Protein AF-A0A966YV72-F1 (afdb_monomer)

Radius of gyration: 17.51 Å; Cα contacts (8 Å, |Δi|>4): 308; chains: 1; bounding box: 41×35×41 Å

Secondary structure (DSSP, 8-state):
---STT---BTTBEEEEEEEETTTEEEEEEEEEEEE-SSGGGGGTT---EEEEEEEEEEEEESS--EEPGGGSEEEEEEEEEEEEEETTS--EEEEEEEEEEEEE---BTB-------B--SSTT-SEEEE-TTS-EEEEEEETTEEEEE-

Sequence (151 aa):
MRTTDGLMKGELLWAEHVCESPHEQWTVSNESRATAIDDPTDLKGLGYGMPTAIASDLEWYAVRPSVSFDEEHGYEQSGVVHGVVEVEGRAPFGLDEVSAWRCHRWWTNGSGIPKMVMARTSDREADVIFQTPEASLWTFSLDEHGWSQVM

Mean predicted aligned error: 9.91 Å

pLDDT: mean 77.58, std 18.07, range [30.11, 98.12]

Structure (mmCIF, N/CA/C/O backbone):
data_AF-A0A966YV72-F1
#
_entry.id   AF-A0A966YV72-F1
#
loop_
_atom_site.group_PDB
_atom_site.id
_atom_site.type_symbol
_atom_site.label_atom_id
_atom_site.label_alt_id
_atom_site.label_comp_id
_atom_site.label_asym_id
_atom_site.label_entity_id
_atom_site.label_seq_id
_atom_site.pdbx_PDB_ins_code
_atom_site.Cartn_x
_atom_site.Cartn_y
_atom_site.Cartn_z
_atom_site.occupancy
_atom_site.B_iso_or_equiv
_atom_site.auth_seq_id
_atom_site.auth_comp_id
_atom_site.auth_asym_id
_atom_site.auth_atom_id
_atom_site.pdbx_PDB_model_num
ATOM 1 N N . MET A 1 1 ? 21.285 9.441 16.053 1.00 33.66 1 MET A N 1
ATOM 2 C CA . MET A 1 1 ? 21.825 8.085 15.836 1.00 33.66 1 MET A CA 1
ATOM 3 C C . MET A 1 1 ? 21.173 7.569 14.562 1.00 33.66 1 MET A C 1
ATOM 5 O O . MET A 1 1 ? 19.976 7.345 14.579 1.00 33.66 1 MET A O 1
ATOM 9 N N . ARG A 1 2 ? 21.891 7.565 13.430 1.00 30.11 2 ARG A N 1
ATOM 10 C CA . ARG A 1 2 ? 21.382 7.013 12.163 1.00 30.11 2 ARG A CA 1
ATOM 11 C C . ARG A 1 2 ? 21.623 5.509 12.211 1.00 30.11 2 ARG A C 1
ATOM 13 O O . ARG A 1 2 ? 22.778 5.095 12.191 1.00 30.11 2 ARG A O 1
ATOM 20 N N . THR A 1 3 ? 20.565 4.728 12.364 1.00 35.41 3 THR A N 1
ATOM 21 C CA . THR A 1 3 ? 20.601 3.285 12.125 1.00 35.41 3 THR A CA 1
ATOM 22 C C . THR A 1 3 ? 20.395 3.024 10.636 1.00 35.41 3 THR A C 1
ATOM 24 O O . THR A 1 3 ? 19.783 3.831 9.942 1.00 35.41 3 THR A O 1
ATOM 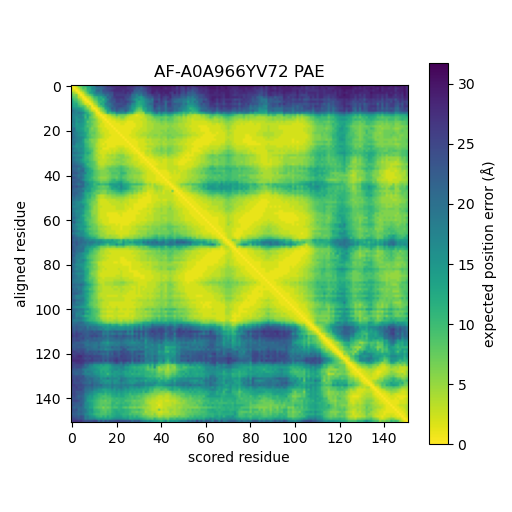27 N N . THR A 1 4 ? 21.004 1.940 10.172 1.00 40.47 4 THR A N 1
ATOM 28 C CA . THR A 1 4 ? 21.061 1.398 8.811 1.00 40.47 4 THR A CA 1
ATOM 29 C C . THR A 1 4 ? 19.749 1.555 8.024 1.00 40.47 4 THR A C 1
ATOM 31 O O . THR A 1 4 ? 18.675 1.395 8.595 1.00 40.47 4 THR A O 1
ATOM 34 N N . ASP A 1 5 ? 19.882 1.922 6.746 1.00 42.44 5 ASP A N 1
ATOM 35 C CA . ASP A 1 5 ? 18.875 2.160 5.697 1.00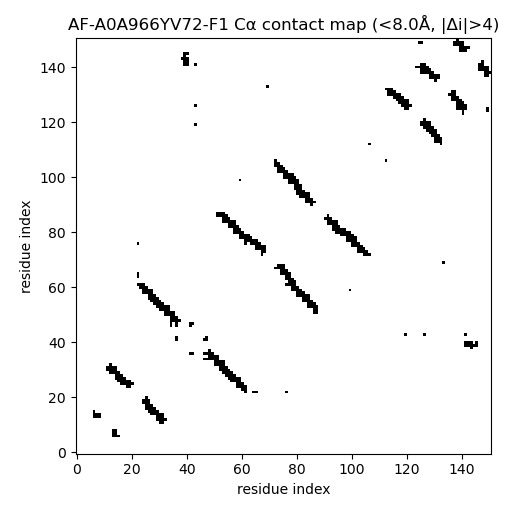 42.44 5 ASP A CA 1
ATOM 36 C C . ASP A 1 5 ? 17.383 1.963 6.054 1.00 42.44 5 ASP A C 1
ATOM 38 O O . ASP A 1 5 ? 16.901 0.858 6.274 1.00 42.44 5 ASP A O 1
ATOM 42 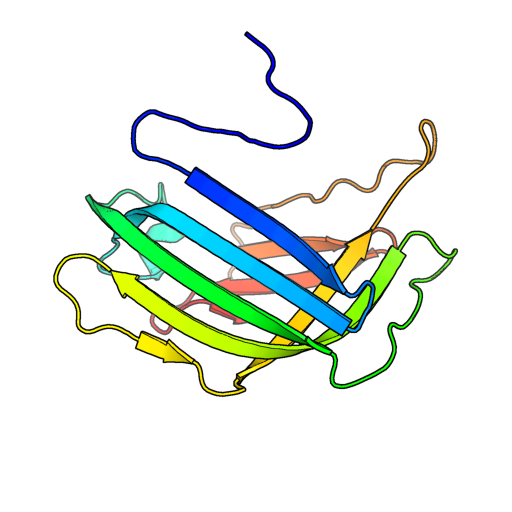N N . GLY A 1 6 ? 16.624 3.067 6.021 1.00 37.88 6 GLY A N 1
ATOM 43 C CA . GLY A 1 6 ? 15.161 3.066 5.862 1.00 37.88 6 GLY A CA 1
ATOM 44 C C . GLY A 1 6 ? 14.305 2.972 7.128 1.00 37.88 6 GLY A C 1
ATOM 45 O O . GLY A 1 6 ? 13.123 3.302 7.076 1.00 37.88 6 GLY A O 1
ATOM 46 N N . LEU A 1 7 ? 14.868 2.600 8.276 1.00 39.16 7 LEU A N 1
ATOM 47 C CA . LEU A 1 7 ? 14.077 2.391 9.490 1.00 39.16 7 LEU A CA 1
ATOM 48 C C . LEU A 1 7 ? 13.735 3.714 10.212 1.00 39.16 7 LEU A C 1
ATOM 50 O O . LEU A 1 7 ? 14.546 4.254 10.968 1.00 39.16 7 LEU A O 1
ATOM 54 N N . MET A 1 8 ? 12.515 4.226 10.025 1.00 37.78 8 MET A N 1
ATOM 55 C CA . MET A 1 8 ? 11.937 5.304 10.843 1.00 37.78 8 MET A CA 1
ATOM 56 C C . MET A 1 8 ? 11.209 4.684 12.049 1.00 37.78 8 MET A C 1
ATOM 58 O O . MET A 1 8 ? 10.033 4.351 11.954 1.00 37.78 8 MET A O 1
ATOM 62 N N . LYS A 1 9 ? 11.903 4.499 13.182 1.00 41.31 9 LYS A N 1
ATOM 63 C CA . LYS A 1 9 ? 11.285 4.055 14.449 1.00 41.31 9 LYS A CA 1
ATOM 64 C C . LYS A 1 9 ? 11.072 5.238 15.392 1.00 41.31 9 LYS A C 1
ATOM 66 O O . LYS A 1 9 ? 12.040 5.827 15.872 1.00 41.31 9 LYS A O 1
ATOM 71 N N . GLY A 1 10 ? 9.811 5.569 15.665 1.00 45.75 10 GLY A N 1
ATOM 72 C CA . GLY A 1 10 ? 9.421 6.294 16.878 1.00 45.75 10 GLY A CA 1
ATOM 73 C C . GLY A 1 10 ? 9.170 5.293 18.006 1.00 45.75 10 GLY A C 1
ATOM 74 O O . GLY A 1 10 ? 8.937 4.115 17.735 1.00 45.75 10 GLY A O 1
ATOM 75 N N . GLU A 1 11 ? 9.216 5.716 19.273 1.00 46.00 11 GLU A N 1
ATOM 76 C CA . GLU A 1 11 ? 8.767 4.840 20.363 1.00 46.00 11 GLU A CA 1
ATOM 77 C C . GLU A 1 11 ? 7.315 4.418 20.081 1.00 46.00 11 GLU A C 1
ATOM 79 O O . GLU A 1 11 ? 6.423 5.263 20.029 1.00 46.00 11 GLU A O 1
ATOM 84 N N . LEU A 1 12 ? 7.110 3.114 19.850 1.00 53.44 12 LEU A N 1
ATOM 85 C CA . LEU A 1 12 ? 5.819 2.477 19.549 1.00 53.44 12 LEU A CA 1
ATOM 86 C C . LEU A 1 12 ? 5.206 2.794 18.173 1.00 53.44 12 LEU A C 1
ATOM 88 O O . LEU A 1 12 ? 4.027 2.525 17.972 1.00 53.44 12 LEU A O 1
ATOM 92 N N . LEU A 1 13 ? 5.973 3.356 17.233 1.00 69.56 13 LEU A N 1
ATOM 93 C CA . LEU A 1 13 ? 5.530 3.555 15.850 1.00 69.56 13 LEU A CA 1
ATOM 94 C C . LEU A 1 13 ? 6.590 2.993 14.904 1.00 69.56 13 LEU A C 1
ATOM 96 O O . LEU A 1 13 ? 7.700 3.534 14.819 1.00 69.56 13 LEU A O 1
ATOM 100 N N . TRP A 1 14 ? 6.253 1.917 14.201 1.00 81.50 14 TRP A N 1
ATOM 101 C CA . TRP A 1 14 ? 7.104 1.337 13.170 1.00 81.50 14 TRP A CA 1
ATOM 102 C C . TRP A 1 14 ? 6.295 1.020 11.916 1.00 81.50 14 TRP A C 1
ATOM 104 O O . TRP A 1 14 ? 5.099 0.748 11.972 1.00 81.50 14 TRP A O 1
ATOM 114 N N . ALA A 1 15 ? 6.969 1.102 10.778 1.00 85.56 15 ALA A N 1
ATOM 115 C CA . ALA A 1 15 ? 6.466 0.663 9.492 1.00 85.56 15 ALA A CA 1
ATOM 116 C C . ALA A 1 15 ? 7.625 0.020 8.732 1.00 85.56 15 ALA A C 1
ATOM 118 O O . ALA A 1 15 ? 8.756 0.514 8.782 1.00 85.56 15 ALA A O 1
ATOM 119 N N . GLU A 1 16 ? 7.333 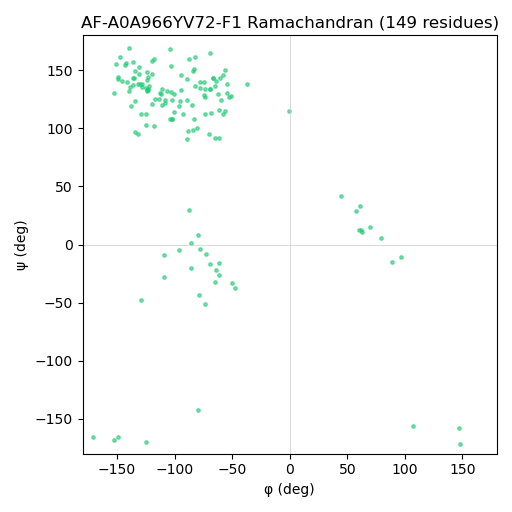-1.070 8.046 1.00 87.81 16 GLU A N 1
ATOM 120 C CA . GLU A 1 16 ? 8.265 -1.847 7.252 1.00 87.81 16 GLU A CA 1
ATOM 121 C C . GLU A 1 16 ? 7.667 -2.073 5.864 1.00 87.81 16 GLU A C 1
ATOM 123 O O . GLU A 1 16 ? 6.470 -2.298 5.691 1.00 87.81 16 GLU A O 1
ATOM 128 N N . HIS A 1 17 ? 8.527 -1.948 4.861 1.00 90.62 17 HIS A N 1
ATOM 129 C CA . HIS A 1 17 ? 8.226 -2.273 3.478 1.00 90.62 17 HIS A CA 1
ATOM 130 C C . HIS A 1 17 ? 9.411 -3.076 2.958 1.00 90.62 17 HIS A C 1
ATOM 132 O O . HIS A 1 17 ? 10.460 -2.511 2.632 1.00 90.62 17 HIS A O 1
ATOM 138 N N . VAL A 1 18 ? 9.269 -4.396 2.984 1.00 94.06 18 VAL A N 1
ATOM 139 C CA . VAL A 1 18 ? 10.363 -5.339 2.755 1.00 94.06 18 VAL A CA 1
ATOM 140 C C . VAL A 1 18 ? 10.194 -5.981 1.387 1.00 94.06 18 VAL A C 1
ATOM 142 O O . VAL A 1 18 ? 9.111 -6.420 1.015 1.00 94.06 18 VAL A O 1
ATOM 145 N N . CYS A 1 19 ? 11.279 -6.010 0.616 1.00 95.69 19 CYS A N 1
ATOM 146 C CA . CYS A 1 19 ? 11.354 -6.792 -0.611 1.00 95.69 19 CYS A CA 1
ATOM 147 C C . CYS A 1 19 ? 11.741 -8.227 -0.248 1.00 95.69 19 CYS A C 1
ATOM 149 O O . CYS A 1 19 ? 12.927 -8.498 -0.068 1.00 95.69 19 CYS A O 1
ATOM 151 N N . GLU A 1 20 ? 10.766 -9.127 -0.168 1.00 97.38 20 GLU A N 1
ATOM 152 C CA . GLU A 1 20 ? 11.010 -10.546 0.127 1.00 97.38 20 GLU A CA 1
ATOM 153 C C . GLU A 1 20 ? 11.625 -11.253 -1.086 1.00 97.38 20 GLU A C 1
ATOM 155 O O . GLU A 1 20 ? 12.692 -11.864 -1.003 1.00 97.38 20 GLU A O 1
ATOM 160 N N . SER A 1 21 ? 10.991 -11.091 -2.253 1.00 97.44 21 SER A N 1
ATOM 161 C CA . SER A 1 21 ? 11.511 -11.572 -3.534 1.00 97.44 21 SER A CA 1
ATOM 162 C C . SER A 1 21 ? 11.289 -10.514 -4.623 1.00 97.44 21 SER A C 1
ATOM 1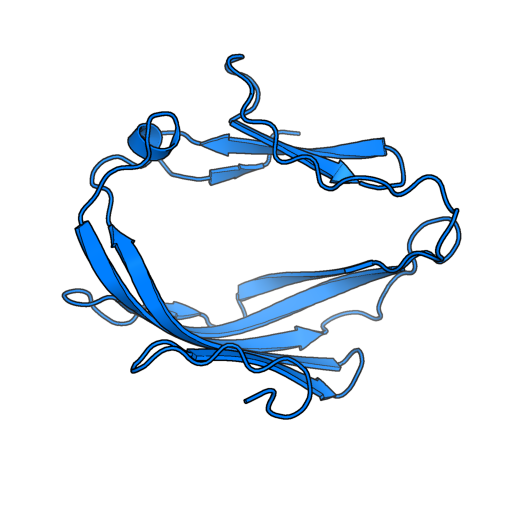64 O O . SER A 1 21 ? 10.144 -10.115 -4.877 1.00 97.44 21 SER A O 1
ATOM 166 N N . PRO A 1 22 ? 12.357 -9.998 -5.266 1.00 95.81 22 PRO A N 1
ATOM 167 C CA . PRO A 1 22 ? 12.234 -8.953 -6.275 1.00 95.81 22 PRO A CA 1
ATOM 168 C C . PRO A 1 22 ? 11.263 -9.339 -7.392 1.00 95.81 22 PRO A C 1
ATOM 170 O O . PRO A 1 22 ? 11.392 -10.397 -7.994 1.00 95.81 22 PRO A O 1
ATOM 173 N N . HIS A 1 23 ? 10.326 -8.439 -7.703 1.00 95.62 23 HIS A N 1
ATOM 174 C CA . HIS A 1 23 ? 9.270 -8.647 -8.707 1.00 95.62 23 HIS A CA 1
ATOM 175 C C . HIS A 1 23 ? 8.300 -9.805 -8.407 1.00 95.62 23 HIS A C 1
ATOM 177 O O . HIS A 1 23 ? 7.510 -10.162 -9.280 1.00 95.62 23 HIS A O 1
ATOM 183 N N . GLU A 1 24 ? 8.306 -10.349 -7.188 1.00 97.56 24 GLU A N 1
ATOM 184 C CA . GLU A 1 24 ? 7.461 -11.483 -6.803 1.00 97.56 24 GLU A CA 1
ATOM 185 C C . GLU A 1 24 ? 6.688 -11.227 -5.505 1.00 97.56 24 GLU A C 1
ATOM 187 O O . GLU A 1 24 ? 5.478 -11.439 -5.492 1.00 97.56 24 GLU A O 1
ATOM 192 N N . GLN A 1 25 ? 7.346 -10.738 -4.446 1.00 97.44 25 GLN A N 1
ATOM 193 C CA . GLN A 1 25 ? 6.739 -10.586 -3.120 1.00 97.44 25 GLN A CA 1
ATOM 194 C C . GLN A 1 25 ? 7.262 -9.366 -2.355 1.00 97.44 25 GLN A C 1
ATOM 196 O O . GLN A 1 25 ? 8.464 -9.078 -2.368 1.00 97.44 25 GLN A O 1
ATOM 201 N N . TRP A 1 26 ? 6.347 -8.686 -1.659 1.00 97.38 26 TRP A N 1
ATOM 202 C CA . TRP A 1 26 ? 6.641 -7.583 -0.747 1.00 97.38 26 TRP A CA 1
ATOM 203 C C . TRP A 1 26 ? 5.807 -7.671 0.527 1.00 97.38 26 TRP A C 1
ATOM 205 O O . TRP A 1 26 ? 4.591 -7.816 0.445 1.00 97.38 26 TRP A O 1
ATOM 215 N N . THR A 1 27 ? 6.444 -7.453 1.671 1.00 96.00 27 THR A N 1
ATOM 216 C CA . THR A 1 27 ? 5.761 -7.284 2.957 1.00 96.00 27 THR A CA 1
ATOM 217 C C . THR A 1 27 ? 5.539 -5.799 3.221 1.00 96.00 27 THR A C 1
ATOM 219 O O . THR A 1 27 ? 6.453 -4.985 3.054 1.00 96.00 27 THR A O 1
ATOM 222 N N . VAL A 1 28 ? 4.326 -5.432 3.628 1.00 92.62 28 VAL A N 1
ATOM 223 C CA . VAL A 1 28 ? 3.936 -4.094 4.084 1.00 92.62 28 VAL A CA 1
ATOM 224 C C . VAL A 1 28 ? 3.317 -4.242 5.465 1.00 92.62 28 VAL A C 1
ATOM 226 O O . VAL A 1 28 ? 2.149 -4.609 5.590 1.00 92.62 28 VAL A O 1
ATOM 229 N N . SER A 1 29 ? 4.083 -3.901 6.497 1.00 92.62 29 SER A N 1
ATOM 230 C CA . SER A 1 29 ? 3.629 -4.065 7.877 1.00 92.62 29 SER A CA 1
ATOM 231 C C . SER A 1 29 ? 3.841 -2.795 8.686 1.00 92.62 29 SER A C 1
ATOM 233 O O . SER A 1 29 ? 4.775 -2.027 8.448 1.00 92.62 29 SER A O 1
ATOM 235 N N . ASN A 1 30 ? 2.951 -2.524 9.632 1.00 91.38 30 ASN A N 1
ATOM 236 C CA . ASN A 1 30 ? 3.112 -1.424 10.568 1.00 91.38 30 ASN A CA 1
ATOM 237 C C . ASN A 1 30 ? 2.430 -1.703 11.905 1.00 91.38 30 ASN A C 1
ATOM 239 O O . ASN A 1 30 ? 1.429 -2.405 11.979 1.00 91.38 30 ASN A O 1
ATOM 243 N N . GLU A 1 31 ? 2.924 -1.039 12.944 1.00 90.31 31 GLU A N 1
ATOM 244 C CA . GLU A 1 31 ? 2.156 -0.718 14.143 1.00 90.31 31 GLU A CA 1
ATOM 245 C C . GLU A 1 31 ? 2.268 0.789 14.321 1.00 90.31 31 GLU A C 1
ATOM 247 O O . GLU A 1 31 ? 3.356 1.343 14.515 1.00 90.31 31 GLU A O 1
ATOM 252 N N . SER A 1 32 ? 1.148 1.483 14.153 1.00 88.19 32 SER A N 1
ATOM 253 C CA . SER A 1 32 ? 1.142 2.936 14.114 1.00 88.19 32 SER A CA 1
ATOM 254 C C . SER A 1 32 ? -0.156 3.545 14.651 1.00 88.19 32 SER A C 1
ATOM 256 O O . SER A 1 32 ? -0.951 2.891 15.329 1.00 88.19 32 SER A O 1
ATOM 258 N N . ARG A 1 33 ? -0.367 4.838 14.380 1.00 85.62 33 ARG A N 1
ATOM 259 C CA . ARG A 1 33 ? -1.651 5.506 14.583 1.00 85.62 33 ARG A CA 1
ATOM 260 C C . ARG A 1 33 ? -2.123 6.132 13.280 1.00 85.62 33 ARG A C 1
ATOM 262 O O . ARG A 1 33 ? -1.357 6.835 12.624 1.00 85.62 33 ARG A O 1
ATOM 269 N N . ALA A 1 34 ? -3.394 5.926 12.966 1.00 84.94 34 ALA A N 1
ATOM 270 C CA . ALA A 1 34 ? -4.125 6.663 11.944 1.00 84.94 34 ALA A CA 1
ATOM 271 C C . ALA A 1 34 ? -5.057 7.688 12.605 1.00 84.94 34 ALA A C 1
ATOM 273 O O . ALA A 1 34 ? -5.272 7.661 13.816 1.00 84.94 34 ALA A O 1
ATOM 274 N N . THR A 1 35 ? -5.613 8.604 11.815 1.00 84.44 35 THR A N 1
ATOM 275 C CA . THR A 1 35 ? -6.673 9.500 12.293 1.00 84.44 35 THR A CA 1
ATOM 276 C C . THR A 1 35 ? -8.018 8.864 11.965 1.00 84.44 35 THR A C 1
ATOM 278 O O . THR A 1 35 ? -8.358 8.735 10.792 1.00 84.44 35 THR A O 1
ATOM 281 N N . ALA A 1 36 ? -8.763 8.440 12.983 1.00 85.94 36 ALA A N 1
ATOM 282 C CA . ALA A 1 36 ? -10.144 8.011 12.829 1.00 85.94 36 ALA A CA 1
ATOM 283 C C . ALA A 1 36 ? -11.039 9.233 12.617 1.00 85.94 36 ALA A C 1
ATOM 285 O O . ALA A 1 36 ? -10.979 10.200 13.381 1.00 85.94 36 ALA A O 1
ATOM 286 N N . ILE A 1 37 ? -11.847 9.168 11.565 1.00 84.31 37 ILE A N 1
ATOM 287 C CA . ILE A 1 37 ? -12.725 10.236 11.101 1.00 84.31 37 ILE A CA 1
ATOM 288 C C . ILE A 1 37 ? -14.128 9.643 10.948 1.00 84.31 37 ILE A C 1
ATOM 290 O O . ILE A 1 37 ? -14.262 8.509 10.482 1.00 84.31 37 ILE A O 1
ATOM 294 N N . ASP A 1 38 ? -15.144 10.392 11.378 1.00 84.94 38 ASP A N 1
ATOM 295 C CA . ASP A 1 38 ? -16.536 9.933 11.393 1.00 84.94 38 ASP A CA 1
ATOM 296 C C . ASP A 1 38 ? -17.181 10.007 10.001 1.00 84.94 38 ASP A C 1
ATOM 298 O O . ASP A 1 38 ? -17.837 9.053 9.580 1.00 84.94 38 ASP A O 1
ATOM 302 N N . ASP A 1 39 ? -16.959 11.108 9.274 1.00 84.06 39 ASP A N 1
ATOM 303 C CA . ASP A 1 39 ? -17.393 11.301 7.888 1.00 84.06 39 ASP A CA 1
ATOM 304 C C . ASP A 1 39 ? -16.165 11.325 6.959 1.00 84.06 39 ASP A C 1
ATOM 306 O O . ASP A 1 39 ? -15.307 12.199 7.113 1.00 84.06 39 ASP A O 1
ATOM 310 N N . PRO A 1 40 ? -16.044 10.414 5.972 1.00 82.19 40 PRO A N 1
ATOM 311 C CA . PRO A 1 40 ? -14.926 10.428 5.031 1.00 82.19 40 PRO A CA 1
ATOM 312 C C . PRO A 1 40 ? -14.675 11.802 4.394 1.00 82.19 40 PRO A C 1
ATOM 314 O O . PRO A 1 40 ? -13.523 12.171 4.172 1.00 82.19 40 PRO A O 1
ATOM 317 N N . THR A 1 41 ? -15.717 12.602 4.160 1.00 82.06 41 THR A N 1
ATOM 318 C CA . THR A 1 41 ? -15.600 13.931 3.549 1.00 82.06 41 THR A CA 1
ATOM 319 C C . THR A 1 41 ? -14.908 14.969 4.444 1.00 82.06 41 THR A C 1
ATOM 321 O O . THR A 1 41 ? -14.373 15.950 3.918 1.00 82.06 41 THR A O 1
ATOM 324 N N . ASP A 1 42 ? -14.774 14.738 5.757 1.00 79.44 42 ASP A N 1
ATOM 325 C CA . ASP A 1 42 ? -14.024 15.616 6.675 1.00 79.44 42 ASP A CA 1
ATOM 326 C C . ASP A 1 42 ? -12.519 15.674 6.347 1.00 79.44 42 ASP A C 1
ATOM 328 O O . ASP A 1 42 ? -11.833 16.660 6.655 1.00 79.44 42 ASP A O 1
ATOM 332 N N . LEU A 1 43 ? -11.991 14.660 5.649 1.00 77.12 43 LEU A N 1
ATOM 333 C CA . LEU A 1 43 ? -10.626 14.661 5.110 1.00 77.12 43 LEU A CA 1
ATOM 334 C C . LEU A 1 43 ? -10.389 15.783 4.092 1.00 77.12 43 LEU A C 1
ATOM 336 O O . LEU A 1 43 ? -9.244 16.224 3.951 1.00 77.12 43 LEU A O 1
ATOM 340 N N . LYS A 1 44 ? -11.438 16.272 3.409 1.00 74.56 44 LYS A N 1
ATOM 341 C CA . LYS A 1 44 ? -11.332 17.423 2.493 1.00 74.56 44 LYS A CA 1
ATOM 342 C C . LYS A 1 44 ? -10.957 18.701 3.247 1.00 74.56 44 LYS A C 1
ATOM 344 O O . LYS A 1 44 ? -10.243 19.549 2.711 1.00 74.56 44 LYS A O 1
ATOM 349 N N . GLY A 1 45 ? -11.403 18.816 4.501 1.00 73.56 45 GLY A N 1
ATOM 350 C CA . GLY A 1 45 ? -11.059 19.889 5.433 1.00 73.56 45 GLY A CA 1
ATOM 351 C C . GLY A 1 45 ? -9.692 19.684 6.089 1.00 73.56 45 GLY A C 1
ATOM 352 O O . GLY A 1 45 ? -8.745 19.214 5.471 1.00 73.56 45 GLY A O 1
ATOM 353 N N . LEU A 1 46 ? -9.546 20.023 7.369 1.00 72.50 46 LEU A N 1
ATOM 354 C CA . LEU A 1 46 ? -8.268 19.829 8.072 1.00 72.50 46 LEU A CA 1
ATOM 355 C C . LEU A 1 46 ? -7.971 18.351 8.385 1.00 72.50 46 LEU A C 1
ATOM 357 O O . LEU A 1 46 ? -6.861 18.047 8.818 1.00 72.50 46 LEU A O 1
ATOM 361 N N . GLY A 1 47 ? -8.930 17.444 8.149 1.00 72.56 47 GLY A N 1
ATOM 362 C CA . GLY A 1 47 ? -8.786 16.018 8.441 1.00 72.56 47 GLY A CA 1
ATOM 363 C C . GLY A 1 47 ? -8.556 15.748 9.925 1.00 72.56 47 GLY A C 1
ATOM 364 O O . GLY A 1 47 ? -7.787 14.858 10.275 1.00 72.56 47 GLY A O 1
ATOM 365 N N . TYR A 1 48 ? -9.151 16.564 10.799 1.00 76.88 48 TYR A N 1
ATOM 366 C CA . TYR A 1 48 ? -9.063 16.353 12.237 1.00 76.88 48 TYR A CA 1
ATOM 367 C C . TYR A 1 48 ? -9.942 15.187 12.656 1.00 76.88 48 TYR A C 1
ATOM 369 O O . TYR A 1 48 ? -11.069 15.041 12.198 1.00 76.88 48 TYR A O 1
ATOM 377 N N . GLY A 1 49 ? -9.418 14.393 13.575 1.00 82.88 49 GLY A N 1
ATOM 378 C CA . GLY A 1 49 ? -10.106 13.243 14.119 1.00 82.88 49 GLY A CA 1
ATOM 379 C C . GLY A 1 49 ? -9.342 12.680 15.303 1.00 82.88 49 GLY A C 1
ATOM 380 O O . GLY A 1 49 ? -8.438 13.325 15.848 1.00 82.88 49 GLY A O 1
ATOM 381 N N . MET A 1 50 ? -9.705 11.471 15.703 1.00 85.25 50 MET A N 1
ATOM 382 C CA . MET A 1 50 ? -9.112 10.818 16.862 1.00 85.25 50 MET A CA 1
ATOM 383 C C . MET A 1 50 ? -7.885 10.009 16.439 1.00 85.25 50 MET A C 1
ATOM 385 O O . MET A 1 50 ? -8.003 9.151 15.569 1.00 85.25 50 MET A O 1
ATOM 389 N N . PRO A 1 51 ? -6.701 10.233 17.032 1.00 86.50 51 PRO A N 1
ATOM 390 C CA . PRO A 1 51 ? -5.572 9.337 16.826 1.00 86.50 51 PRO A CA 1
ATOM 391 C C . PRO A 1 51 ? -5.926 7.938 17.343 1.00 86.50 51 PRO A C 1
ATOM 393 O O . PRO A 1 51 ? -6.127 7.752 18.542 1.00 86.50 51 PRO A O 1
ATOM 396 N N . THR A 1 52 ? -5.982 6.961 16.447 1.00 87.38 52 THR A N 1
ATOM 397 C CA . THR A 1 52 ? -6.421 5.589 16.724 1.00 87.38 52 THR A CA 1
ATOM 398 C C . THR A 1 52 ? -5.323 4.623 16.323 1.00 87.38 52 THR A C 1
ATOM 400 O O . THR A 1 52 ? -4.739 4.763 15.245 1.00 87.38 52 THR A 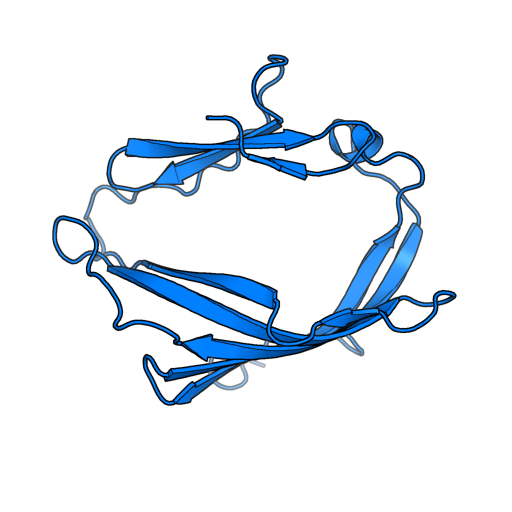O 1
ATOM 403 N N . ALA A 1 53 ? -5.008 3.668 17.199 1.00 90.50 53 ALA A N 1
ATOM 404 C CA . ALA A 1 53 ? -3.992 2.671 16.890 1.00 90.50 53 ALA A CA 1
ATOM 405 C C . ALA A 1 53 ? -4.440 1.787 15.718 1.00 90.50 53 ALA A C 1
ATOM 407 O O . ALA A 1 53 ? -5.598 1.370 15.642 1.00 90.50 53 ALA A O 1
ATOM 408 N N . ILE A 1 54 ? -3.507 1.536 14.804 1.00 91.62 54 ILE A N 1
ATOM 409 C CA . ILE A 1 54 ? -3.690 0.679 13.637 1.00 91.62 54 ILE A CA 1
ATOM 410 C C . ILE A 1 54 ? -2.467 -0.216 13.485 1.00 91.62 54 ILE A C 1
ATOM 412 O O . ILE A 1 54 ? -1.335 0.256 13.620 1.00 91.62 54 ILE A O 1
ATOM 416 N N . ALA A 1 55 ? -2.698 -1.484 13.179 1.00 93.69 55 ALA A N 1
ATOM 417 C CA . ALA A 1 55 ? -1.665 -2.401 12.742 1.00 93.69 55 ALA A CA 1
ATOM 418 C C . ALA A 1 55 ? -2.054 -2.994 11.390 1.00 93.69 55 ALA A C 1
ATOM 420 O O . ALA A 1 55 ? -3.228 -3.259 11.132 1.00 93.69 55 ALA A O 1
ATOM 421 N N . SER A 1 56 ? -1.073 -3.171 10.521 1.00 94.50 56 SER A N 1
ATOM 422 C CA . SER A 1 56 ? -1.237 -3.857 9.244 1.00 94.50 56 SER A CA 1
ATOM 423 C C . SER A 1 56 ? -0.156 -4.912 9.163 1.00 94.50 56 SER A C 1
ATOM 425 O O . SER A 1 56 ? 0.999 -4.628 9.476 1.00 94.50 56 SER A O 1
ATOM 427 N N . ASP A 1 57 ? -0.536 -6.101 8.730 1.00 96.31 57 ASP A N 1
ATOM 428 C CA . ASP A 1 57 ? 0.393 -7.160 8.370 1.00 96.31 57 ASP A CA 1
ATOM 429 C C . ASP A 1 57 ? -0.050 -7.704 7.017 1.00 96.31 57 ASP A C 1
ATOM 431 O O . ASP A 1 57 ? -1.029 -8.452 6.927 1.00 96.31 57 ASP A O 1
ATOM 435 N N . LEU A 1 58 ? 0.569 -7.183 5.957 1.00 97.50 58 LEU A N 1
ATOM 436 C CA . LEU A 1 58 ? 0.129 -7.376 4.582 1.00 97.50 58 LEU A CA 1
ATOM 437 C C . LEU A 1 58 ? 1.258 -7.941 3.732 1.00 97.50 58 LEU A C 1
ATOM 439 O O . LEU A 1 58 ? 2.369 -7.420 3.707 1.00 97.50 58 LEU A O 1
ATOM 443 N N . GLU A 1 59 ? 0.909 -8.935 2.936 1.00 97.88 59 GLU A N 1
ATOM 444 C CA . GLU A 1 59 ? 1.763 -9.548 1.935 1.00 97.88 59 GLU A CA 1
ATOM 445 C C . GLU A 1 59 ? 1.202 -9.242 0.550 1.00 97.88 59 GLU A C 1
ATOM 447 O O . GLU A 1 59 ? 0.035 -9.513 0.254 1.00 97.88 59 GLU A O 1
ATOM 452 N N . TRP A 1 60 ? 2.032 -8.664 -0.311 1.00 97.88 60 TRP A N 1
ATOM 453 C CA . TRP A 1 60 ? 1.719 -8.430 -1.713 1.00 97.88 60 TRP A CA 1
ATOM 454 C C . TRP A 1 60 ? 2.441 -9.459 -2.577 1.00 97.88 60 TRP A C 1
ATOM 456 O O . TRP A 1 60 ? 3.657 -9.621 -2.463 1.00 97.88 60 TRP A O 1
ATOM 466 N N . TYR A 1 61 ? 1.708 -10.091 -3.493 1.00 98.12 61 TYR A N 1
ATOM 467 C CA . TYR A 1 61 ? 2.236 -11.069 -4.443 1.00 98.12 61 TYR A CA 1
ATOM 468 C C . TYR A 1 61 ? 1.962 -10.651 -5.883 1.00 98.12 61 TYR A C 1
ATOM 470 O O . TYR A 1 61 ? 0.849 -10.249 -6.232 1.00 98.12 61 TYR A O 1
ATOM 478 N N . ALA A 1 62 ? 2.962 -10.794 -6.749 1.00 96.94 62 ALA A N 1
ATOM 479 C CA . ALA A 1 62 ? 2.810 -10.549 -8.173 1.00 96.94 62 ALA A CA 1
ATOM 480 C C . ALA A 1 62 ? 1.929 -11.618 -8.834 1.00 96.94 62 ALA A C 1
ATOM 482 O O . ALA A 1 62 ? 2.152 -12.815 -8.672 1.00 96.94 62 ALA A O 1
ATOM 483 N N . VAL A 1 63 ? 0.984 -11.186 -9.673 1.00 96.75 63 VAL A N 1
ATOM 484 C CA . VAL A 1 63 ? 0.201 -12.093 -10.542 1.00 96.75 63 VAL A CA 1
ATOM 485 C C . VAL A 1 63 ? 0.574 -11.955 -12.017 1.00 96.75 63 VAL A C 1
ATOM 487 O O . VAL A 1 63 ? 0.127 -12.734 -12.860 1.00 96.75 63 VAL A O 1
ATOM 490 N N . ARG A 1 64 ? 1.388 -10.947 -12.351 1.00 92.00 64 ARG A N 1
ATOM 491 C CA . ARG A 1 64 ? 1.933 -10.696 -13.690 1.00 92.00 64 ARG A CA 1
ATOM 492 C C . ARG A 1 64 ? 3.376 -10.186 -13.599 1.00 92.00 64 ARG A C 1
ATOM 494 O O . ARG A 1 64 ? 3.744 -9.603 -12.577 1.00 92.00 64 ARG A O 1
ATOM 501 N N . PRO A 1 65 ? 4.185 -10.353 -14.662 1.00 95.25 65 PRO A N 1
ATOM 502 C CA . PRO A 1 65 ? 5.474 -9.676 -14.769 1.00 95.25 65 PRO A CA 1
ATOM 503 C C . PRO A 1 65 ? 5.320 -8.157 -14.652 1.00 95.25 65 PRO A C 1
ATOM 505 O O . PRO A 1 65 ? 4.294 -7.603 -15.053 1.00 95.25 65 PRO A O 1
ATOM 508 N N . SER A 1 66 ? 6.344 -7.484 -14.130 1.00 92.75 66 SER A N 1
ATOM 509 C CA . SER A 1 66 ? 6.379 -6.023 -14.128 1.00 92.75 66 SER A CA 1
ATOM 510 C C . SER A 1 66 ? 6.489 -5.469 -15.547 1.00 92.75 66 SER A C 1
ATOM 512 O O . SER A 1 66 ? 7.209 -6.022 -16.380 1.00 92.75 66 SER A O 1
ATOM 514 N N . VAL A 1 67 ? 5.821 -4.348 -15.792 1.00 86.56 67 VAL A N 1
ATOM 515 C CA . VAL A 1 67 ? 5.864 -3.598 -17.048 1.00 86.56 67 VAL A CA 1
ATOM 516 C C . VAL A 1 67 ? 6.650 -2.318 -16.801 1.00 86.56 67 VAL A C 1
ATOM 518 O O . VAL A 1 67 ? 6.327 -1.569 -15.879 1.00 86.56 67 VAL A O 1
ATOM 521 N N . SER A 1 68 ? 7.703 -2.086 -17.584 1.00 85.62 68 SER A N 1
ATOM 522 C CA . SER A 1 68 ? 8.466 -0.840 -17.501 1.00 85.62 68 SER A CA 1
ATOM 523 C C . SER A 1 68 ? 7.596 0.344 -17.902 1.00 85.62 68 SER A C 1
ATOM 525 O O . SER A 1 68 ? 6.822 0.264 -18.854 1.00 85.62 68 SER A O 1
ATOM 527 N N . PHE A 1 69 ? 7.769 1.445 -17.185 1.00 74.00 69 PHE A N 1
ATOM 528 C CA . PHE A 1 69 ? 7.250 2.742 -17.593 1.00 74.00 69 PHE A CA 1
ATOM 529 C C . PHE A 1 69 ? 7.995 3.279 -18.825 1.00 74.00 69 PHE A C 1
ATOM 531 O O . PHE A 1 69 ? 9.085 2.792 -19.157 1.00 74.00 69 PHE A O 1
ATOM 538 N N . ASP A 1 70 ? 7.425 4.292 -19.483 1.00 67.19 70 ASP A N 1
ATOM 539 C CA . ASP A 1 70 ? 8.083 4.961 -20.607 1.00 67.19 70 ASP A CA 1
ATOM 540 C C . ASP A 1 70 ? 9.436 5.538 -20.152 1.00 67.19 70 ASP A C 1
ATOM 542 O O . ASP A 1 70 ? 9.627 5.918 -18.994 1.00 67.19 70 ASP A O 1
ATOM 546 N N . GLU A 1 71 ? 10.417 5.538 -21.058 1.00 70.06 71 GLU A N 1
ATOM 547 C CA . GLU A 1 71 ? 11.804 5.956 -20.778 1.00 70.06 71 GLU A CA 1
ATOM 548 C C . GLU A 1 71 ? 12.522 5.134 -19.675 1.00 70.06 71 GLU A C 1
ATOM 550 O O . GLU A 1 71 ? 13.605 5.506 -19.225 1.00 70.06 71 GLU A O 1
ATOM 555 N N . GLU A 1 72 ? 11.960 3.986 -19.262 1.00 68.69 72 GLU A N 1
ATOM 556 C CA . GLU A 1 72 ? 12.524 3.058 -18.265 1.00 68.69 72 GLU A CA 1
ATOM 557 C C . GLU A 1 72 ? 12.796 3.706 -16.888 1.00 68.69 72 GLU A C 1
ATOM 559 O O . GLU A 1 72 ? 13.665 3.280 -16.120 1.00 68.69 72 GLU A O 1
ATOM 564 N N . HIS A 1 73 ? 12.025 4.735 -16.527 1.00 77.19 73 HIS A N 1
ATOM 565 C CA . HIS A 1 73 ? 12.115 5.442 -15.238 1.00 77.19 73 HIS A CA 1
ATOM 566 C C . HIS A 1 73 ? 11.264 4.808 -14.127 1.00 77.19 73 HIS A C 1
ATOM 568 O O . HIS A 1 73 ? 10.767 5.474 -13.210 1.00 77.19 73 HIS A O 1
ATOM 574 N N . GLY A 1 74 ? 11.082 3.494 -14.203 1.00 83.38 74 GLY A N 1
ATOM 575 C CA . GLY A 1 74 ? 10.316 2.727 -13.239 1.00 83.38 74 GLY A CA 1
ATOM 576 C C . GLY A 1 7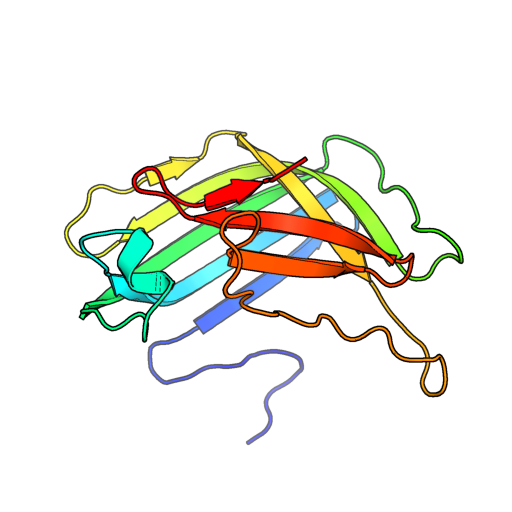4 ? 9.607 1.533 -13.854 1.00 83.38 74 GLY A C 1
ATOM 577 O O . GLY A 1 74 ? 9.784 1.210 -15.028 1.00 83.38 74 GLY A O 1
ATOM 578 N N . TYR A 1 75 ? 8.761 0.907 -13.047 1.00 84.62 75 TYR A N 1
ATOM 579 C CA . TYR A 1 75 ? 7.838 -0.126 -13.485 1.00 84.62 75 TYR A CA 1
ATOM 580 C C . TYR A 1 75 ? 6.542 -0.108 -12.676 1.00 84.62 75 TYR A C 1
ATOM 582 O O . TYR A 1 75 ? 6.488 0.382 -11.540 1.00 84.62 75 TYR A O 1
ATOM 590 N N . GLU A 1 76 ? 5.523 -0.736 -13.244 1.00 85.50 76 GLU A N 1
ATOM 591 C CA . GLU A 1 76 ? 4.307 -1.138 -12.554 1.00 85.50 76 GLU A CA 1
ATOM 592 C C . GLU A 1 76 ? 4.113 -2.651 -12.574 1.00 85.50 76 GLU A C 1
ATOM 594 O O . GLU A 1 76 ? 4.696 -3.367 -13.390 1.00 85.50 76 GLU A O 1
ATOM 599 N N . GLN A 1 77 ? 3.303 -3.154 -11.648 1.00 90.25 77 GLN A N 1
ATOM 600 C CA . GLN A 1 77 ? 3.031 -4.574 -11.539 1.00 90.25 77 GLN A CA 1
ATOM 601 C C . GLN A 1 77 ? 1.660 -4.831 -10.915 1.00 90.25 77 GLN A C 1
ATOM 603 O O . GLN A 1 77 ? 1.324 -4.299 -9.856 1.00 90.25 77 GLN A O 1
ATOM 608 N N . SER A 1 78 ? 0.870 -5.681 -11.572 1.00 90.00 78 SER A N 1
ATOM 609 C CA . SER A 1 78 ? -0.378 -6.201 -11.014 1.00 90.00 78 SER A CA 1
ATOM 610 C C . SER A 1 78 ? -0.089 -7.313 -10.011 1.00 90.00 78 SER A C 1
ATOM 612 O O . SER A 1 78 ? 0.753 -8.184 -10.259 1.00 90.00 78 SER A O 1
ATOM 614 N N . GLY A 1 79 ? -0.836 -7.320 -8.916 1.00 93.81 79 GLY A N 1
ATOM 615 C CA . GLY A 1 79 ? -0.694 -8.306 -7.858 1.00 93.81 79 GLY A CA 1
ATOM 616 C C . GLY A 1 79 ? -1.980 -8.537 -7.088 1.00 93.81 79 GLY A C 1
ATOM 617 O O . GLY A 1 79 ? -3.062 -8.093 -7.477 1.00 93.81 79 GLY A O 1
ATOM 618 N N . VAL A 1 80 ? -1.828 -9.226 -5.973 1.00 96.12 80 VAL A N 1
ATOM 619 C CA . VAL A 1 80 ? -2.854 -9.395 -4.951 1.00 96.12 80 VAL A CA 1
ATOM 620 C C . VAL A 1 80 ? -2.256 -9.090 -3.586 1.00 96.12 80 VAL A C 1
ATOM 622 O O . VAL A 1 80 ? -1.051 -9.241 -3.396 1.00 96.12 80 VAL A O 1
ATOM 625 N N . VAL A 1 81 ? -3.093 -8.653 -2.652 1.00 97.38 81 VAL A N 1
ATOM 626 C CA . VAL A 1 81 ? -2.743 -8.502 -1.238 1.00 97.38 81 VAL A CA 1
ATOM 627 C C . VAL A 1 81 ? -3.486 -9.536 -0.411 1.00 97.38 81 VAL A C 1
ATOM 629 O O . VAL A 1 81 ? -4.696 -9.714 -0.559 1.00 97.38 81 VAL A O 1
ATOM 632 N N . HIS A 1 82 ? -2.750 -10.175 0.487 1.00 97.62 82 HIS A N 1
ATOM 633 C CA . HIS A 1 82 ? -3.268 -11.036 1.535 1.00 97.62 82 HIS A CA 1
ATOM 634 C C . HIS A 1 82 ? -2.790 -10.507 2.890 1.00 97.62 82 HIS A C 1
ATOM 636 O O . HIS A 1 82 ? -1.676 -10.002 2.988 1.00 97.62 82 HIS A O 1
ATOM 642 N N . GLY A 1 83 ? -3.606 -10.605 3.934 1.00 97.50 83 GLY A N 1
ATOM 643 C CA . GLY A 1 83 ? -3.189 -10.218 5.280 1.00 97.50 83 GLY A CA 1
ATOM 644 C C . GLY A 1 83 ? -4.313 -9.646 6.124 1.00 97.50 83 GLY A C 1
ATOM 645 O O . GLY A 1 83 ? -5.495 -9.894 5.875 1.00 97.50 83 GLY A O 1
ATOM 646 N N . VAL A 1 84 ? -3.947 -8.874 7.142 1.00 97.88 84 VAL A N 1
ATOM 647 C CA . VAL A 1 84 ? -4.899 -8.315 8.101 1.00 97.88 84 VAL A CA 1
ATOM 648 C C . VAL A 1 84 ? -4.608 -6.850 8.397 1.00 97.88 84 VAL A C 1
ATOM 650 O O . VAL A 1 84 ? -3.458 -6.422 8.484 1.00 97.88 84 VAL A O 1
ATOM 653 N N . VAL A 1 85 ? -5.681 -6.083 8.569 1.00 96.06 85 VAL A N 1
ATOM 654 C CA . VAL A 1 85 ? -5.644 -4.732 9.125 1.00 96.06 85 VAL A CA 1
ATOM 655 C C . VAL A 1 85 ? -6.436 -4.723 10.425 1.00 96.06 85 VAL A C 1
ATOM 657 O O . VAL A 1 85 ? -7.614 -5.083 10.461 1.00 96.06 85 VAL A O 1
ATOM 660 N N . GLU A 1 86 ? -5.800 -4.283 11.500 1.00 96.06 86 GLU A N 1
ATOM 661 C CA . GLU A 1 86 ? -6.389 -4.158 12.826 1.00 96.06 86 GLU A CA 1
ATOM 662 C C . GLU A 1 86 ? -6.496 -2.686 13.201 1.00 96.06 86 GLU A C 1
ATOM 664 O O . GLU A 1 86 ? -5.531 -1.934 13.112 1.00 96.06 86 GLU A O 1
ATOM 669 N N . VAL A 1 87 ? -7.676 -2.266 13.649 1.00 92.94 87 VAL A N 1
ATOM 670 C CA . VAL A 1 87 ? -7.919 -0.909 14.144 1.00 92.94 87 VAL A CA 1
ATOM 671 C C . VAL A 1 87 ? -8.468 -1.024 15.555 1.00 92.94 87 VAL A C 1
ATOM 673 O O . VAL A 1 87 ? -9.391 -1.802 15.801 1.00 92.94 87 VAL A O 1
ATOM 676 N N . GLU A 1 88 ? -7.918 -0.244 16.482 1.00 90.50 88 GLU A N 1
ATOM 677 C CA . GLU A 1 88 ? -8.362 -0.233 17.874 1.00 90.50 88 GLU A CA 1
ATOM 678 C C . GLU A 1 88 ? -9.887 -0.053 17.975 1.00 90.50 88 GLU A C 1
ATOM 680 O O . GLU A 1 88 ? -10.480 0.855 17.390 1.00 90.50 88 GLU A O 1
ATOM 685 N N . GLY A 1 89 ? -10.534 -0.957 18.716 1.00 92.25 89 GLY A N 1
ATOM 686 C CA . GLY A 1 89 ? -11.986 -0.954 18.904 1.00 92.25 89 GLY A CA 1
ATOM 687 C C . GLY A 1 89 ? -12.802 -1.535 17.742 1.00 92.25 89 GLY A C 1
ATOM 688 O O . GLY A 1 89 ? -14.031 -1.490 17.804 1.00 92.25 89 GLY A O 1
ATOM 689 N N . ARG A 1 90 ? -12.169 -2.099 16.704 1.00 93.00 90 ARG A N 1
ATOM 690 C CA . ARG A 1 90 ? -12.844 -2.781 15.586 1.00 93.00 90 ARG A CA 1
ATOM 691 C C . ARG A 1 90 ? -12.417 -4.243 15.481 1.00 93.00 90 ARG A C 1
ATOM 693 O O . ARG A 1 90 ? -11.367 -4.639 15.976 1.00 93.00 90 ARG A O 1
ATOM 700 N N . ALA A 1 91 ? -13.256 -5.054 14.839 1.00 95.94 91 ALA A N 1
ATOM 701 C CA . ALA A 1 91 ? -12.862 -6.405 14.460 1.00 95.94 91 ALA A CA 1
ATOM 702 C C . ALA A 1 91 ? -11.756 -6.340 13.386 1.00 95.94 91 ALA A C 1
ATOM 704 O O . ALA A 1 91 ? -11.837 -5.459 12.522 1.00 95.94 91 ALA A O 1
ATOM 705 N N . PRO A 1 92 ? -10.767 -7.253 13.410 1.00 95.50 92 PRO A N 1
ATOM 706 C CA . PRO A 1 92 ? -9.763 -7.347 12.358 1.00 95.50 92 PRO A CA 1
ATOM 707 C C . PRO A 1 92 ? -10.403 -7.488 10.977 1.00 95.50 92 PRO A C 1
ATOM 709 O O . PRO A 1 92 ? -11.373 -8.232 10.798 1.00 95.50 92 PRO A O 1
ATOM 712 N N . PHE A 1 93 ? -9.851 -6.777 10.001 1.00 95.50 93 PHE A N 1
ATOM 713 C CA . PHE A 1 93 ? -10.282 -6.827 8.614 1.00 95.50 93 PHE A CA 1
ATOM 714 C C . PHE A 1 93 ? -9.285 -7.651 7.801 1.00 95.50 93 PHE A C 1
ATOM 716 O O . PHE A 1 93 ? -8.155 -7.224 7.574 1.00 95.50 93 PHE A O 1
ATOM 723 N N . GLY A 1 94 ? -9.705 -8.851 7.401 1.00 97.12 94 GLY A N 1
ATOM 724 C CA . GLY A 1 94 ? -8.904 -9.745 6.571 1.00 97.12 94 GLY A CA 1
ATOM 725 C C . GLY A 1 94 ? -9.006 -9.391 5.090 1.00 97.12 94 GLY A C 1
ATOM 726 O O . GLY A 1 94 ? -10.099 -9.154 4.573 1.00 97.12 94 GLY A O 1
ATOM 727 N N . LEU A 1 95 ? -7.866 -9.400 4.412 1.00 96.25 95 LEU A N 1
ATOM 728 C CA . LEU A 1 95 ? -7.736 -9.311 2.965 1.00 96.25 95 LEU A CA 1
ATOM 729 C C . LEU A 1 95 ? -7.298 -10.687 2.465 1.00 96.25 95 LEU A C 1
ATOM 731 O O . LEU A 1 95 ? -6.263 -11.193 2.890 1.00 96.25 95 LEU A O 1
ATOM 735 N N . ASP A 1 96 ? -8.086 -11.293 1.583 1.00 97.12 96 ASP A N 1
ATOM 736 C CA . ASP A 1 96 ? -7.780 -12.599 1.001 1.00 97.12 96 ASP A CA 1
ATOM 737 C C . ASP A 1 96 ? -7.616 -12.465 -0.511 1.00 97.12 96 ASP A C 1
ATOM 739 O O . ASP A 1 96 ? -8.599 -12.290 -1.232 1.00 97.12 96 ASP A O 1
ATOM 743 N N . GLU A 1 97 ? -6.358 -12.446 -0.959 1.00 95.62 97 GLU A N 1
ATOM 744 C CA . GLU A 1 97 ? -5.955 -12.272 -2.361 1.00 95.62 97 GLU A CA 1
ATOM 745 C C . GLU A 1 97 ? -6.718 -11.147 -3.090 1.00 95.62 97 GLU A C 1
ATOM 747 O O . GLU A 1 97 ? -7.125 -11.259 -4.251 1.00 95.62 97 GLU A O 1
ATOM 752 N N . VAL A 1 98 ? -6.912 -10.018 -2.405 1.00 93.38 98 VAL A N 1
ATOM 753 C CA . VAL A 1 98 ? -7.620 -8.868 -2.969 1.00 93.38 98 VAL A CA 1
ATOM 754 C C . VAL A 1 98 ? -6.767 -8.254 -4.069 1.00 93.38 98 VAL A C 1
ATOM 756 O O . VAL A 1 98 ? -5.570 -8.042 -3.890 1.00 93.38 98 VAL A O 1
ATOM 759 N N . SER A 1 99 ? -7.386 -7.948 -5.212 1.00 89.12 99 SER A N 1
ATOM 760 C CA . SER A 1 99 ? -6.696 -7.327 -6.345 1.00 89.12 99 SER A CA 1
ATOM 761 C C . SER A 1 99 ? -5.954 -6.066 -5.914 1.00 89.12 99 SER A C 1
ATOM 763 O O . SER A 1 99 ? -6.534 -5.160 -5.316 1.00 89.12 99 SER A O 1
ATOM 765 N N . ALA A 1 100 ? -4.668 -6.016 -6.242 1.00 87.50 100 ALA A N 1
ATOM 766 C CA . ALA A 1 100 ? -3.770 -4.951 -5.848 1.00 87.50 100 ALA A CA 1
ATOM 767 C C . ALA A 1 100 ? -2.828 -4.587 -6.997 1.00 87.50 100 ALA A C 1
ATOM 769 O O . ALA A 1 100 ? -2.703 -5.274 -8.015 1.00 87.50 100 ALA A O 1
ATOM 770 N N . TRP A 1 101 ? -2.129 -3.477 -6.826 1.00 84.94 101 TRP A N 1
ATOM 771 C CA . TRP A 1 101 ? -1.214 -2.957 -7.825 1.00 84.94 101 TRP A CA 1
ATOM 772 C C . TRP A 1 101 ? -0.074 -2.218 -7.130 1.00 84.94 101 TRP A C 1
ATOM 774 O O . TRP A 1 101 ? -0.270 -1.602 -6.082 1.00 84.94 101 TRP A O 1
ATOM 784 N N . ARG A 1 102 ? 1.129 -2.328 -7.692 1.00 86.00 102 ARG A N 1
ATOM 785 C CA . ARG A 1 102 ? 2.350 -1.724 -7.159 1.00 86.00 102 ARG A CA 1
ATOM 786 C C . ARG A 1 102 ? 3.091 -0.997 -8.271 1.00 86.00 102 ARG A C 1
ATOM 788 O O . ARG A 1 102 ? 3.264 -1.538 -9.359 1.00 86.00 102 ARG A O 1
ATOM 795 N N . CYS A 1 103 ? 3.615 0.187 -7.968 1.00 84.38 103 CYS A N 1
ATOM 796 C CA . CYS A 1 103 ? 4.561 0.892 -8.827 1.00 84.38 103 CYS A CA 1
ATOM 797 C C . CYS A 1 103 ? 5.853 1.224 -8.085 1.00 84.38 103 CYS A C 1
ATOM 799 O O . CYS A 1 103 ? 5.839 1.515 -6.888 1.00 84.38 103 CYS A O 1
ATOM 801 N N . HIS A 1 104 ? 6.964 1.255 -8.813 1.00 84.12 104 HIS A N 1
ATOM 802 C CA . HIS A 1 104 ? 8.232 1.787 -8.332 1.00 84.12 104 HIS A CA 1
ATOM 803 C C . HIS A 1 104 ? 8.818 2.689 -9.416 1.00 84.12 104 HIS A C 1
ATOM 805 O O . HIS A 1 104 ? 9.001 2.252 -10.547 1.00 84.12 104 HIS A O 1
ATOM 811 N N . ARG A 1 105 ? 9.101 3.950 -9.081 1.00 79.06 105 ARG A N 1
ATOM 812 C CA . ARG A 1 105 ? 9.737 4.915 -9.986 1.00 79.06 105 ARG A CA 1
ATOM 813 C C . ARG A 1 105 ? 11.061 5.405 -9.420 1.00 79.06 105 ARG A C 1
ATOM 815 O O . ARG A 1 105 ? 11.194 5.562 -8.208 1.00 79.06 105 ARG A O 1
ATOM 822 N N . TRP A 1 106 ? 12.014 5.676 -10.303 1.00 76.31 106 TRP A N 1
ATOM 823 C CA . TRP A 1 106 ? 13.329 6.219 -9.967 1.00 76.31 106 TRP A CA 1
ATOM 824 C C . TRP A 1 106 ? 13.709 7.324 -10.948 1.00 76.31 106 TRP A C 1
ATOM 826 O O . TRP A 1 106 ? 13.216 7.383 -12.070 1.00 76.31 106 TRP A O 1
ATOM 836 N N . TRP A 1 107 ? 14.603 8.208 -10.521 1.00 73.62 107 TRP A N 1
ATOM 837 C CA . TRP A 1 107 ? 15.084 9.324 -11.329 1.00 73.62 107 TRP A CA 1
ATOM 838 C C . TRP A 1 107 ? 16.566 9.567 -11.071 1.00 73.62 107 TRP A C 1
ATOM 840 O O . TRP A 1 107 ? 17.099 9.267 -10.000 1.00 73.62 107 TRP A O 1
ATOM 850 N N . THR A 1 108 ? 17.241 10.144 -12.060 1.00 67.56 108 THR A N 1
ATOM 851 C CA . THR A 1 108 ? 18.622 10.613 -11.929 1.00 67.56 108 THR A CA 1
ATOM 852 C C . THR A 1 108 ? 18.639 12.096 -11.576 1.00 67.56 108 THR A C 1
ATOM 854 O O . THR A 1 108 ? 17.774 12.873 -11.987 1.00 67.56 108 THR A O 1
ATOM 857 N N . ASN A 1 109 ? 19.624 12.511 -10.783 1.00 60.25 109 ASN A N 1
ATOM 858 C CA . ASN A 1 109 ? 19.779 13.911 -10.398 1.00 60.25 109 ASN A CA 1
ATOM 859 C C . ASN A 1 109 ? 19.977 14.785 -11.655 1.00 60.25 109 ASN A C 1
ATOM 861 O O . ASN A 1 109 ? 20.878 14.515 -12.444 1.00 60.25 109 ASN A O 1
ATOM 865 N N . GLY A 1 110 ? 19.138 15.807 -11.849 1.00 59.56 110 GLY A N 1
ATOM 866 C CA . GLY A 1 110 ? 19.175 16.689 -13.025 1.00 59.56 110 GLY A CA 1
ATOM 867 C C . GLY A 1 110 ? 18.204 16.325 -14.155 1.00 59.56 110 GLY A C 1
ATOM 868 O O . GLY A 1 110 ? 17.980 17.160 -15.029 1.00 59.56 110 GLY A O 1
ATOM 869 N N . SER A 1 111 ? 17.568 15.147 -14.112 1.00 58.72 111 SER A N 1
ATOM 870 C CA . SER A 1 111 ? 16.299 14.940 -14.825 1.00 58.72 111 SER A CA 1
ATOM 871 C C . SER A 1 111 ? 15.272 15.934 -14.267 1.00 58.72 111 SER A C 1
ATOM 873 O O . SER A 1 111 ? 15.335 16.278 -13.083 1.00 58.72 111 SER A O 1
ATOM 875 N N . GLY A 1 112 ? 14.383 16.483 -15.101 1.00 57.53 112 GLY A N 1
ATOM 876 C CA . GLY A 1 112 ? 13.319 17.370 -14.630 1.00 57.53 112 GLY A CA 1
ATOM 877 C C . GLY A 1 112 ? 12.433 16.595 -13.665 1.00 57.53 112 GLY A C 1
ATOM 878 O O . GLY A 1 112 ? 11.537 15.899 -14.117 1.00 57.53 112 GLY A O 1
ATOM 879 N N . ILE A 1 113 ? 12.749 16.651 -12.364 1.00 51.31 113 ILE A N 1
ATOM 880 C CA . ILE A 1 113 ? 12.189 15.752 -11.352 1.00 51.31 113 ILE A CA 1
ATOM 881 C C . ILE A 1 113 ? 10.671 15.904 -11.394 1.00 51.31 113 ILE A C 1
ATOM 883 O O . ILE A 1 113 ? 10.164 16.967 -11.011 1.00 51.31 113 ILE A O 1
ATOM 887 N N . PRO A 1 114 ? 9.935 14.874 -11.826 1.00 50.81 114 PRO A N 1
ATOM 888 C CA . PRO A 1 114 ? 8.494 14.916 -11.781 1.00 50.81 114 PRO A CA 1
ATOM 889 C C . PRO A 1 114 ? 8.115 14.873 -10.313 1.00 50.81 114 PRO A C 1
ATOM 891 O O . PRO A 1 114 ? 8.407 13.919 -9.591 1.00 50.81 114 PRO A O 1
ATOM 894 N N . LYS A 1 115 ? 7.541 15.969 -9.832 1.00 49.47 115 LYS A N 1
ATOM 895 C CA . LYS A 1 115 ? 7.046 16.016 -8.467 1.00 49.47 115 LYS A CA 1
ATOM 896 C C . LYS A 1 115 ? 5.780 15.180 -8.424 1.00 49.47 115 LYS A C 1
ATOM 898 O O . LYS A 1 115 ? 4.846 15.455 -9.169 1.00 49.47 115 LYS A O 1
ATOM 903 N N . MET A 1 116 ? 5.724 14.230 -7.498 1.00 45.47 116 MET A N 1
ATOM 904 C CA . MET A 1 116 ? 4.443 13.747 -7.008 1.00 45.47 116 MET A CA 1
ATOM 905 C C . MET A 1 116 ? 3.779 14.926 -6.294 1.00 45.47 116 MET A C 1
ATOM 907 O O . MET A 1 116 ? 4.075 15.226 -5.136 1.00 45.47 116 MET A O 1
ATOM 911 N N . VAL A 1 117 ? 2.976 15.687 -7.032 1.00 48.53 117 VAL A N 1
ATOM 912 C CA . VAL A 1 117 ? 2.228 16.811 -6.480 1.00 48.53 117 VAL A CA 1
ATOM 913 C C . VAL A 1 117 ? 0.916 16.247 -5.982 1.00 48.53 117 VAL A C 1
ATOM 915 O O . VAL A 1 117 ? -0.002 16.089 -6.770 1.00 48.53 117 VAL A O 1
ATOM 918 N N . MET A 1 118 ? 0.819 15.965 -4.684 1.00 45.19 118 MET A N 1
ATOM 919 C CA . MET A 1 118 ? -0.494 15.840 -4.057 1.00 45.19 118 MET A CA 1
ATOM 920 C C . MET A 1 118 ? -1.112 17.237 -4.014 1.00 45.19 118 MET A C 1
ATOM 922 O O . MET A 1 118 ? -0.811 18.037 -3.126 1.00 45.19 118 MET A O 1
ATOM 926 N N . ALA A 1 119 ? -1.927 17.555 -5.012 1.00 50.06 119 ALA A N 1
ATOM 927 C CA . ALA A 1 119 ? -2.762 18.742 -4.992 1.00 50.06 119 ALA A CA 1
ATOM 928 C C . ALA A 1 119 ? -4.147 18.334 -4.500 1.00 50.06 119 ALA A C 1
ATOM 930 O O . ALA A 1 119 ? -4.809 17.518 -5.139 1.00 50.06 119 ALA A O 1
ATOM 931 N N . ARG A 1 120 ? -4.582 18.916 -3.378 1.00 50.72 120 ARG A N 1
ATOM 932 C CA . ARG A 1 120 ? -6.013 19.004 -3.099 1.00 50.72 120 ARG A CA 1
ATOM 933 C C . ARG A 1 120 ? -6.576 20.063 -4.018 1.00 50.72 120 ARG A C 1
ATOM 935 O O . ARG A 1 120 ? -6.203 21.233 -3.893 1.00 50.72 120 ARG A O 1
ATOM 942 N N . THR A 1 121 ? -7.405 19.660 -4.961 1.00 51.47 121 THR A N 1
ATOM 943 C CA . THR A 1 121 ? -8.104 20.611 -5.808 1.00 51.47 121 THR A CA 1
ATOM 944 C C . THR A 1 121 ? -9.420 20.978 -5.126 1.00 51.47 121 THR A C 1
ATOM 946 O O . THR A 1 121 ? -10.022 20.202 -4.393 1.00 51.47 121 THR A O 1
ATOM 949 N N . SER A 1 122 ? -9.807 22.247 -5.234 1.00 50.59 122 SER A N 1
ATOM 950 C CA . SER A 1 122 ? -11.072 22.746 -4.684 1.00 50.59 122 SER A CA 1
ATOM 951 C C . SER A 1 122 ? -12.242 22.550 -5.656 1.00 50.59 122 SER A C 1
ATOM 953 O O . SER A 1 122 ? -13.348 23.021 -5.386 1.00 50.59 122 SER A O 1
ATOM 955 N N . ASP A 1 123 ? -11.986 21.950 -6.821 1.00 55.38 123 ASP A N 1
ATOM 956 C CA . ASP A 1 123 ? -13.000 21.558 -7.792 1.00 55.38 123 ASP A CA 1
ATOM 957 C C . ASP A 1 123 ? -13.603 20.202 -7.398 1.00 55.38 123 ASP A C 1
ATOM 959 O O . ASP A 1 123 ? -12.996 19.395 -6.710 1.00 55.38 123 ASP A O 1
ATOM 963 N N . ARG A 1 124 ? -14.868 19.968 -7.758 1.00 54.94 124 ARG A N 1
ATOM 964 C CA . ARG A 1 124 ? -15.603 18.763 -7.330 1.00 54.94 124 ARG A CA 1
ATOM 965 C C . ARG A 1 124 ? -15.235 17.505 -8.120 1.00 54.94 124 ARG A C 1
ATOM 967 O O . ARG A 1 124 ? -15.782 16.449 -7.827 1.00 54.94 124 ARG A O 1
ATOM 974 N N . GLU A 1 125 ? -14.380 17.627 -9.132 1.00 63.25 125 GLU A N 1
ATOM 975 C CA . GLU A 1 125 ? -13.995 16.502 -9.987 1.00 63.25 125 GLU A CA 1
ATOM 976 C C . GLU A 1 125 ? -12.826 15.702 -9.405 1.00 63.25 125 GLU A C 1
ATOM 978 O O . GLU A 1 125 ? -12.669 14.544 -9.764 1.00 63.25 125 GLU A O 1
ATOM 983 N N . ALA A 1 126 ? -12.039 16.267 -8.487 1.00 67.44 126 ALA A N 1
ATOM 984 C CA . ALA A 1 126 ? -10.892 15.603 -7.884 1.00 67.44 126 ALA A CA 1
ATOM 985 C C . ALA A 1 126 ? -10.664 16.101 -6.454 1.00 67.44 126 ALA A C 1
ATOM 987 O O . ALA A 1 126 ? -10.809 17.280 -6.173 1.00 67.44 126 ALA A O 1
ATOM 988 N N . ASP A 1 127 ? -10.269 15.218 -5.543 1.00 69.56 127 ASP A N 1
ATOM 989 C CA . ASP A 1 127 ? -9.810 15.584 -4.198 1.00 69.56 127 ASP A CA 1
ATOM 990 C C . ASP A 1 127 ? -8.301 15.368 -4.039 1.00 69.56 127 ASP A C 1
ATOM 992 O O . ASP A 1 127 ? -7.651 16.072 -3.265 1.00 69.56 127 ASP A O 1
ATOM 996 N N . VAL A 1 128 ? -7.724 14.418 -4.782 1.00 68.88 128 VAL A N 1
ATOM 997 C CA . VAL A 1 128 ? -6.277 14.211 -4.899 1.00 68.88 128 VAL A CA 1
ATOM 998 C C . VAL A 1 128 ? -5.931 13.887 -6.342 1.00 68.88 128 VAL A C 1
ATOM 1000 O O . VAL A 1 128 ? -6.521 12.999 -6.950 1.00 68.88 128 VAL A O 1
ATOM 1003 N N . ILE A 1 129 ? -4.921 14.569 -6.870 1.00 65.44 129 ILE A N 1
ATOM 1004 C CA . ILE A 1 129 ? -4.315 14.237 -8.157 1.00 65.44 129 ILE A CA 1
ATOM 1005 C C . ILE A 1 129 ? -2.903 13.729 -7.895 1.00 65.44 129 ILE A C 1
ATOM 1007 O O . ILE A 1 129 ? -2.124 14.395 -7.218 1.00 65.44 129 ILE A O 1
ATOM 1011 N N . PHE A 1 130 ? -2.556 12.574 -8.451 1.00 66.75 130 PHE A N 1
ATOM 1012 C CA . PHE A 1 130 ? -1.177 12.127 -8.591 1.00 66.75 130 PHE A CA 1
ATOM 1013 C C . PHE A 1 130 ? -0.759 12.352 -10.037 1.00 66.75 130 PHE A C 1
ATOM 1015 O O . PHE A 1 130 ? -1.204 11.653 -10.946 1.00 66.75 130 PHE A O 1
ATOM 1022 N N . GLN A 1 131 ? 0.101 13.341 -10.257 1.00 60.91 131 GLN A N 1
ATOM 1023 C CA . GLN A 1 131 ? 0.728 13.522 -11.557 1.00 60.91 131 GLN A CA 1
ATOM 1024 C C . GLN A 1 131 ? 1.964 12.630 -11.656 1.00 60.91 131 GLN A C 1
ATOM 1026 O O . GLN A 1 131 ? 2.903 12.745 -10.864 1.00 60.91 131 GLN A O 1
ATOM 1031 N N . THR A 1 132 ? 1.953 11.738 -12.640 1.00 55.66 132 THR A N 1
ATOM 1032 C CA . THR A 1 132 ? 3.100 10.891 -12.971 1.00 55.66 132 THR A CA 1
ATOM 1033 C C . THR A 1 132 ? 4.105 11.639 -13.867 1.00 55.66 132 THR A C 1
ATOM 1035 O O . THR A 1 132 ? 3.747 12.629 -14.514 1.00 55.66 132 THR A O 1
ATOM 1038 N N . PRO A 1 133 ? 5.362 11.163 -13.945 1.00 48.06 133 PRO A N 1
ATOM 1039 C CA . PRO A 1 133 ? 6.369 11.624 -14.907 1.00 48.06 133 PRO A CA 1
ATOM 1040 C C . PRO A 1 133 ? 5.919 11.727 -16.366 1.00 48.06 133 PRO A C 1
ATOM 1042 O O . PRO A 1 133 ? 6.288 12.679 -17.043 1.00 48.06 133 PRO A O 1
ATOM 1045 N N . GLU A 1 134 ? 5.088 10.793 -16.830 1.00 54.75 134 GLU A N 1
ATOM 1046 C CA . GLU A 1 134 ? 4.563 10.753 -18.206 1.00 54.75 134 GLU A CA 1
ATOM 1047 C C . GLU A 1 134 ? 3.388 11.714 -18.434 1.00 54.75 134 GLU A C 1
ATOM 1049 O O . GLU A 1 134 ? 2.718 11.654 -19.460 1.00 54.75 134 GLU A O 1
ATOM 1054 N N . ALA A 1 135 ? 3.089 12.574 -17.458 1.00 57.44 135 ALA A N 1
ATOM 1055 C CA . ALA A 1 135 ? 1.884 13.395 -17.407 1.00 57.44 135 ALA A CA 1
ATOM 1056 C C . ALA A 1 135 ? 0.560 12.607 -17.334 1.00 57.44 135 ALA A C 1
ATOM 1058 O O . ALA A 1 135 ? -0.502 13.226 -17.397 1.00 57.44 135 ALA A O 1
ATOM 1059 N N . SER A 1 136 ? 0.588 11.288 -17.099 1.00 63.78 136 SER A N 1
ATOM 1060 C CA . SER A 1 136 ? -0.611 10.549 -16.684 1.00 63.78 136 SER A CA 1
ATOM 1061 C C . SER A 1 136 ? -1.086 11.098 -15.339 1.00 63.78 136 SER A C 1
ATOM 1063 O O . SER A 1 136 ? -0.283 11.242 -14.409 1.00 63.78 136 SER A O 1
ATOM 1065 N N . LEU A 1 137 ? -2.373 11.423 -15.251 1.00 69.88 137 LEU A N 1
ATOM 1066 C CA . LEU A 1 137 ? -3.017 11.912 -14.037 1.00 69.88 137 LEU A CA 1
ATOM 1067 C C . LEU A 1 137 ? -3.802 10.766 -13.410 1.00 69.88 137 LEU A C 1
ATOM 1069 O O . LEU A 1 137 ? -4.649 10.167 -14.070 1.00 69.88 137 LEU A O 1
ATOM 1073 N N . TRP A 1 138 ? -3.528 10.464 -12.144 1.00 72.00 138 TRP A N 1
ATOM 1074 C CA . TRP A 1 138 ? -4.428 9.639 -11.347 1.00 72.00 138 TRP A CA 1
ATOM 1075 C C . TRP A 1 138 ? -5.211 10.534 -10.427 1.00 72.00 138 TRP A C 1
ATOM 1077 O O . TRP A 1 138 ? -4.686 11.105 -9.472 1.00 72.00 138 TRP A O 1
ATOM 1087 N N . THR A 1 139 ? -6.475 10.659 -10.765 1.00 76.81 139 THR A N 1
ATOM 1088 C CA . THR A 1 139 ? -7.399 11.536 -10.088 1.00 76.81 139 THR A CA 1
ATOM 1089 C C . THR A 1 139 ? -8.234 10.689 -9.150 1.00 76.81 139 THR A C 1
ATOM 1091 O O . THR A 1 139 ? -8.770 9.660 -9.550 1.00 76.81 139 THR A O 1
ATOM 1094 N N . PHE A 1 140 ? -8.324 11.094 -7.894 1.00 79.12 140 PHE A N 1
ATOM 1095 C CA . PHE A 1 140 ? -9.149 10.443 -6.893 1.00 79.12 140 PHE A CA 1
ATOM 1096 C C . PHE A 1 140 ? -10.109 11.464 -6.316 1.00 79.12 140 PHE A C 1
ATOM 1098 O O . PHE A 1 140 ? -9.691 12.559 -5.945 1.00 79.12 140 PHE A O 1
ATOM 1105 N N . SER A 1 141 ? -11.376 11.092 -6.217 1.00 82.44 141 SER A N 1
ATOM 1106 C CA . SER A 1 141 ? -12.386 11.809 -5.455 1.00 82.44 141 SER A CA 1
ATOM 1107 C C . SER A 1 141 ? -12.646 11.077 -4.148 1.00 82.44 141 SER A C 1
ATOM 1109 O O . SER A 1 141 ? -12.448 9.869 -4.034 1.00 82.44 141 SER A O 1
ATOM 1111 N N . LEU A 1 142 ? -13.091 11.829 -3.162 1.00 81.31 142 LEU A N 1
ATOM 1112 C CA . LEU A 1 142 ? -13.525 11.365 -1.865 1.00 81.31 142 LEU A CA 1
ATOM 1113 C C . LEU A 1 142 ? -14.982 11.777 -1.688 1.00 81.31 142 LEU A C 1
ATOM 1115 O O . LEU A 1 142 ? -15.300 12.965 -1.735 1.00 81.31 142 LEU A O 1
ATOM 1119 N N . ASP A 1 143 ? -15.870 10.819 -1.487 1.00 83.50 143 ASP A N 1
ATOM 1120 C CA . ASP A 1 143 ? -17.275 11.075 -1.165 1.00 83.50 143 ASP A CA 1
ATOM 1121 C C . ASP A 1 143 ? -17.666 10.362 0.137 1.00 83.50 143 ASP A C 1
ATOM 1123 O O . ASP A 1 143 ? -16.801 9.875 0.870 1.00 83.50 143 ASP A O 1
ATOM 1127 N N . GLU A 1 144 ? -18.958 10.323 0.464 1.00 83.44 144 GLU A N 1
ATOM 1128 C CA . GLU A 1 144 ? -19.459 9.657 1.669 1.00 83.44 144 GLU A CA 1
ATOM 1129 C C . GLU A 1 144 ? -19.173 8.140 1.721 1.00 83.44 144 GLU A C 1
ATOM 1131 O O . GLU A 1 144 ? -19.250 7.537 2.792 1.00 83.44 144 GLU A O 1
ATOM 1136 N N . HIS A 1 145 ? -18.810 7.518 0.595 1.00 82.31 145 HIS A N 1
ATOM 1137 C CA . HIS A 1 145 ? -18.421 6.111 0.488 1.00 82.31 145 HIS A CA 1
ATOM 1138 C C . HIS A 1 145 ? -16.899 5.906 0.540 1.00 82.31 145 HIS A C 1
ATOM 1140 O O . HIS A 1 145 ? -16.438 4.763 0.593 1.00 82.31 145 HIS A O 1
ATOM 1146 N N . GLY A 1 146 ? -16.113 6.986 0.570 1.00 80.12 146 GLY A N 1
ATOM 1147 C CA . GLY A 1 146 ? -14.656 6.943 0.635 1.00 80.12 146 GLY A CA 1
ATOM 1148 C C . GLY A 1 146 ? -13.979 7.326 -0.681 1.00 80.12 146 GLY A C 1
ATOM 1149 O O . GLY A 1 146 ? -14.507 8.096 -1.479 1.00 80.12 146 GLY A O 1
ATOM 1150 N N . TRP A 1 147 ? -12.744 6.855 -0.862 1.00 80.56 147 TRP A N 1
ATOM 1151 C CA . TRP A 1 147 ? -11.936 7.184 -2.035 1.00 80.56 147 TRP A CA 1
ATOM 1152 C C . TRP A 1 147 ? -12.370 6.380 -3.261 1.00 80.56 147 TRP A C 1
ATOM 1154 O O . TRP A 1 147 ? -12.485 5.157 -3.202 1.00 80.56 147 TRP A O 1
ATOM 1164 N N . SER A 1 148 ? -12.493 7.056 -4.398 1.00 79.75 148 SER A N 1
ATOM 1165 C CA . SER A 1 148 ? -12.723 6.452 -5.707 1.00 79.75 148 SER A CA 1
ATOM 1166 C C . SER A 1 148 ? -11.818 7.082 -6.757 1.00 79.75 148 SER A C 1
ATOM 1168 O O . SER A 1 148 ? -11.584 8.289 -6.739 1.00 79.75 148 SER A O 1
ATOM 1170 N N . 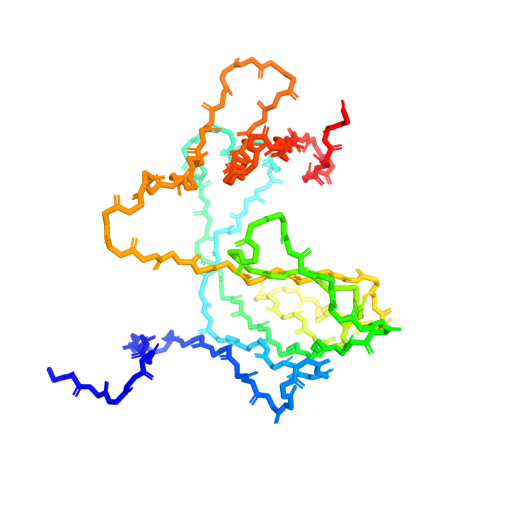GLN A 1 149 ? -11.328 6.284 -7.703 1.00 78.44 149 GLN A N 1
ATOM 1171 C CA . GLN A 1 149 ? -10.610 6.817 -8.858 1.00 78.44 149 GLN A CA 1
ATOM 1172 C C . GLN A 1 149 ? -11.597 7.480 -9.831 1.00 78.44 149 GLN A C 1
ATOM 1174 O O . GLN A 1 149 ? -12.633 6.905 -10.164 1.00 78.44 149 GLN A O 1
ATOM 1179 N N . VAL A 1 150 ? -11.254 8.677 -10.295 1.00 78.31 150 VAL A N 1
ATOM 1180 C CA . VAL A 1 150 ? -11.976 9.443 -11.313 1.00 78.31 150 VAL A CA 1
ATOM 1181 C C . VAL A 1 150 ? -11.310 9.156 -12.658 1.00 78.31 150 VAL A C 1
ATOM 1183 O O . VAL A 1 150 ? -10.091 9.300 -12.782 1.00 78.31 150 VAL A O 1
ATOM 1186 N N . MET A 1 151 ? -12.098 8.673 -13.625 1.00 63.97 151 MET A N 1
ATOM 1187 C CA . MET A 1 151 ? -11.650 8.377 -14.996 1.00 63.97 151 MET A CA 1
ATOM 1188 C C . MET A 1 151 ? -11.565 9.630 -15.858 1.00 63.97 151 MET A C 1
ATOM 1190 O O . MET A 1 151 ? -12.476 10.478 -15.739 1.00 63.97 151 MET A O 1
#

Solvent-accessible surface area (backbone atoms only — not comparable to full-atom values): 8819 Å² total; per-residue (Å²): 135,89,69,76,88,86,68,64,72,52,96,86,28,42,59,49,76,42,77,77,37,88,85,43,32,34,39,45,32,34,40,40,70,46,69,48,60,93,53,58,50,48,54,78,58,90,48,77,54,48,82,35,49,33,34,35,48,33,40,37,38,51,77,43,78,68,44,69,40,80,95,66,42,27,34,37,31,47,27,25,30,34,38,41,39,38,41,73,98,52,79,71,44,76,41,77,64,38,84,39,74,49,74,50,73,58,84,60,94,85,55,86,76,62,60,75,48,80,44,73,48,95,53,94,77,31,44,35,34,42,44,44,80,87,68,51,71,50,30,26,29,63,40,89,92,35,80,41,79,48,132

Foldsee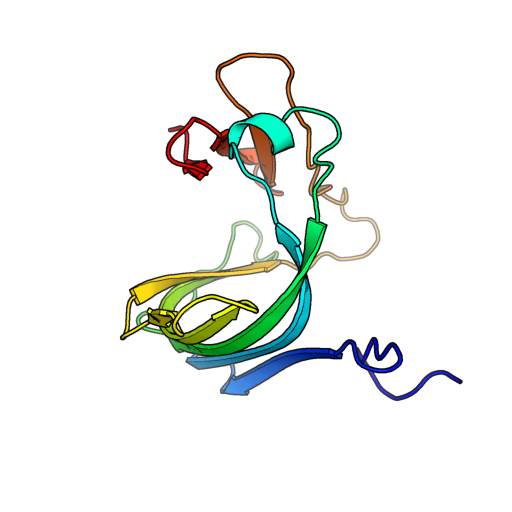k 3Di:
DDDDPDWDDDPQWTWDWDCPDPQFKIWTWIWHWDFDDDFQCCCLPPSHHDTWTKIWTKMWGFPDGWDADPVNQWTKTKTFMFTWMDIPPDDIDTGDRHTDMDIDGHDDPPPPDPDQDQDQDPDQQARGWGQDPVRDIFGWHQHRVGIDTRD